Protein AF-A0AA41Q5E5-F1 (afdb_monomer)

Foldseek 3Di:
DDFDQLVLQLCLLVCPLPVLSVVLLVLVLVLVVVVCVVPVDDLNVLSVVCNVPSPDSVSSVVSRVVQVVVCVVDVVSVVSVVVSSVSSVVRNDPPPPPPPPDD

Organism: NCBI:txid2908204

pLDDT: mean 78.31, std 12.66, range [40.47, 89.62]

Sequence (103 aa):
MEPIPAAVLGAIAGGAGGDSGREAWAALSDLVRQLFRRSGTSGDAALSALEERPDDPKRAEVLSQVLAARAHMDPEFAAALDVWKAQADKVALPAPDVRDTVA

Secondary structure (DSSP, 8-state):
-PPPPHHHHHHHHTTTTTHHHHHHHHHHHHHHHHHHHHH--SHHHHHHHHHH-TT-HHHHHHHHHHHHHHHHH-HHHHHHHHHHHHHHHHHHS----------

Solvent-accessible surface area (backbone atoms only — not comparable to full-atom values): 5635 Å² total; per-residue (Å²): 121,79,63,58,58,28,67,58,50,22,37,23,58,60,31,41,57,49,70,59,9,45,50,47,36,52,54,50,53,49,54,53,51,53,49,35,77,74,61,76,68,66,64,65,60,35,47,52,51,21,69,78,38,23,84,38,60,68,40,21,40,52,33,21,51,51,52,30,59,44,29,71,77,32,67,70,56,31,54,54,50,52,57,46,47,68,51,42,53,65,38,67,43,71,71,79,80,79,73,81,81,73,134

Radius of gyration: 14.65 Å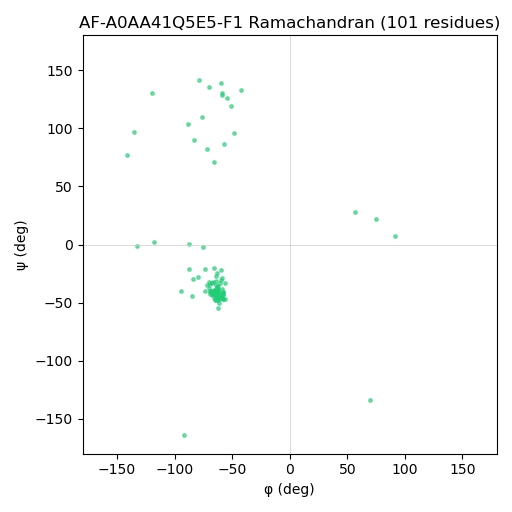; Cα contacts (8 Å, |Δi|>4): 111; chains: 1; bounding box: 27×27×56 Å

Structure (mmCIF, N/CA/C/O backbone):
data_AF-A0AA41Q5E5-F1
#
_entry.id   AF-A0AA41Q5E5-F1
#
loop_
_atom_site.group_PDB
_atom_site.id
_atom_site.type_symbol
_atom_site.label_atom_id
_atom_site.label_alt_id
_atom_site.label_comp_id
_atom_site.label_asym_id
_atom_site.label_entity_id
_atom_site.label_seq_id
_atom_site.pdbx_PDB_ins_code
_atom_site.Cartn_x
_atom_site.Cartn_y
_atom_site.Cartn_z
_atom_site.occupancy
_atom_site.B_iso_or_equiv
_atom_site.auth_seq_id
_atom_site.auth_comp_id
_atom_site.auth_asym_id
_atom_site.auth_atom_id
_atom_site.pdbx_PDB_model_num
ATOM 1 N N . MET A 1 1 ? -14.522 0.700 -1.201 1.00 72.00 1 MET A N 1
ATOM 2 C CA . MET A 1 1 ? -13.277 1.089 -1.881 1.00 72.00 1 MET A CA 1
ATOM 3 C C . MET A 1 1 ? -12.746 -0.147 -2.595 1.00 72.00 1 MET A C 1
ATOM 5 O O . MET A 1 1 ? -12.874 -1.234 -2.037 1.00 72.00 1 MET A O 1
ATOM 9 N N . GLU A 1 2 ? -12.312 -0.014 -3.848 1.00 78.06 2 GLU A N 1
ATOM 10 C CA . GLU A 1 2 ? -11.872 -1.156 -4.663 1.00 78.06 2 GLU A CA 1
ATOM 11 C C . GLU A 1 2 ? -10.448 -1.592 -4.287 1.00 78.06 2 GLU A C 1
ATOM 13 O O . GLU A 1 2 ? -9.605 -0.728 -4.042 1.00 78.06 2 GLU A O 1
ATOM 18 N N . PRO A 1 3 ? -10.150 -2.904 -4.259 1.00 80.25 3 PRO A N 1
ATOM 19 C CA . PRO A 1 3 ? -8.808 -3.385 -3.953 1.00 80.25 3 PRO A CA 1
ATOM 20 C C . PRO A 1 3 ? -7.783 -2.843 -4.956 1.00 80.25 3 PRO A C 1
ATOM 22 O O . PRO A 1 3 ? -8.033 -2.770 -6.161 1.00 80.25 3 PRO A O 1
ATOM 25 N N . ILE A 1 4 ? -6.609 -2.459 -4.454 1.00 83.56 4 ILE A N 1
ATOM 26 C CA . ILE A 1 4 ? -5.505 -1.981 -5.292 1.00 83.56 4 ILE A CA 1
ATOM 27 C C . ILE A 1 4 ? -4.942 -3.174 -6.082 1.00 83.56 4 ILE A C 1
ATOM 29 O O . ILE A 1 4 ? -4.735 -4.239 -5.493 1.00 83.56 4 ILE A O 1
ATOM 33 N N . PRO A 1 5 ? -4.660 -3.049 -7.388 1.00 85.00 5 PRO A N 1
ATOM 34 C CA . PRO A 1 5 ? -4.085 -4.151 -8.150 1.00 85.00 5 PRO A CA 1
ATOM 35 C C . PRO A 1 5 ? -2.747 -4.612 -7.555 1.00 85.00 5 PRO A C 1
ATOM 37 O O . PRO A 1 5 ? -1.840 -3.805 -7.348 1.00 85.00 5 PRO A O 1
ATOM 40 N N . ALA A 1 6 ? -2.592 -5.922 -7.337 1.00 84.06 6 ALA A N 1
ATOM 41 C CA . ALA A 1 6 ? -1.361 -6.509 -6.797 1.00 84.06 6 ALA A CA 1
ATOM 42 C C . ALA A 1 6 ? -0.122 -6.161 -7.646 1.00 84.06 6 ALA A C 1
ATOM 44 O O . ALA A 1 6 ? 0.957 -5.939 -7.109 1.00 84.06 6 ALA A O 1
ATOM 45 N N . ALA A 1 7 ? -0.292 -6.034 -8.966 1.00 81.06 7 ALA A N 1
ATOM 46 C CA . ALA A 1 7 ? 0.772 -5.619 -9.876 1.00 81.06 7 ALA A CA 1
ATOM 47 C C . ALA A 1 7 ? 1.283 -4.193 -9.597 1.00 81.06 7 ALA A C 1
ATOM 49 O O . ALA A 1 7 ? 2.483 -3.961 -9.679 1.00 81.06 7 ALA A O 1
ATOM 50 N N . VAL A 1 8 ? 0.401 -3.255 -9.227 1.00 82.06 8 VAL A N 1
ATOM 51 C CA . VAL A 1 8 ? 0.787 -1.876 -8.875 1.00 82.06 8 VAL A CA 1
ATOM 52 C C . VAL A 1 8 ? 1.555 -1.866 -7.554 1.00 82.06 8 VAL A C 1
ATOM 54 O O . VAL A 1 8 ? 2.598 -1.226 -7.456 1.00 82.06 8 VAL A O 1
ATOM 57 N N . LEU A 1 9 ? 1.089 -2.634 -6.562 1.00 82.44 9 LEU A N 1
ATOM 58 C CA . LEU A 1 9 ? 1.785 -2.781 -5.280 1.00 82.44 9 LEU A CA 1
ATOM 59 C C . LEU A 1 9 ? 3.171 -3.412 -5.448 1.00 82.44 9 LEU A C 1
ATOM 61 O O . LEU A 1 9 ? 4.137 -2.875 -4.918 1.00 82.44 9 LEU A O 1
ATOM 65 N N . 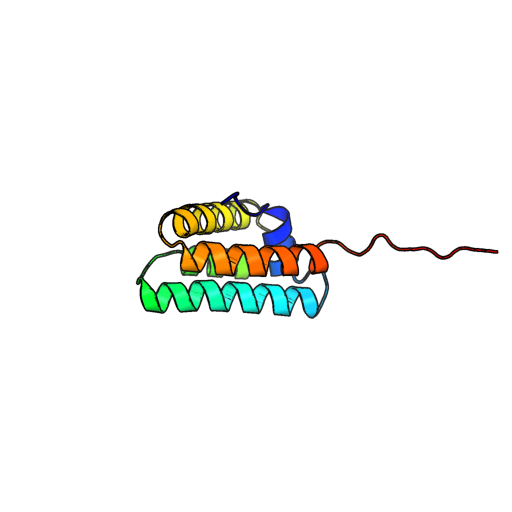GLY A 1 10 ? 3.283 -4.503 -6.210 1.00 82.00 10 GLY A N 1
ATOM 66 C CA . GLY A 1 10 ? 4.567 -5.158 -6.479 1.00 82.00 10 GLY A CA 1
ATOM 67 C C . GLY A 1 10 ? 5.520 -4.283 -7.295 1.00 82.00 10 GLY A C 1
ATOM 68 O O . GLY A 1 10 ? 6.707 -4.215 -6.992 1.00 82.00 10 GLY A O 1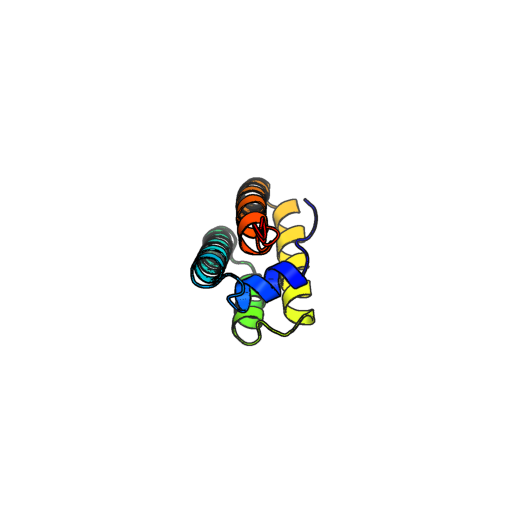
ATOM 69 N N . ALA A 1 11 ? 5.006 -3.542 -8.282 1.00 82.44 11 ALA A N 1
ATOM 70 C CA . ALA A 1 11 ? 5.804 -2.597 -9.058 1.00 82.44 11 ALA A CA 1
ATOM 71 C C . ALA A 1 11 ? 6.396 -1.498 -8.159 1.00 82.44 11 ALA A C 1
ATOM 73 O O . ALA A 1 11 ? 7.603 -1.275 -8.178 1.00 82.44 11 ALA A O 1
ATOM 74 N N . ILE A 1 12 ? 5.574 -0.857 -7.328 1.00 82.62 12 ILE A N 1
ATOM 75 C CA . ILE A 1 12 ? 6.004 0.224 -6.430 1.00 82.62 12 ILE A CA 1
ATOM 76 C C . ILE A 1 12 ? 6.942 -0.302 -5.330 1.00 82.62 12 ILE A C 1
ATOM 78 O O . ILE A 1 12 ? 7.991 0.298 -5.097 1.00 82.62 12 ILE A O 1
ATOM 82 N N . ALA A 1 13 ? 6.630 -1.451 -4.717 1.00 82.06 13 ALA A N 1
ATOM 83 C CA . ALA A 1 13 ? 7.493 -2.106 -3.727 1.00 82.06 13 ALA A CA 1
ATOM 84 C C . ALA A 1 13 ? 8.848 -2.524 -4.323 1.00 82.06 13 ALA A C 1
ATOM 86 O O . ALA A 1 13 ? 9.884 -2.421 -3.671 1.00 82.06 13 ALA A O 1
ATOM 87 N N . GLY A 1 14 ? 8.853 -2.948 -5.589 1.00 79.56 14 GLY A N 1
ATOM 88 C CA . GLY A 1 14 ? 10.062 -3.253 -6.354 1.00 79.56 14 GLY A CA 1
ATOM 89 C C . GLY A 1 14 ? 10.826 -2.018 -6.841 1.00 79.56 14 GLY A C 1
ATOM 90 O O . GLY A 1 14 ? 11.877 -2.162 -7.463 1.00 79.56 14 GLY A O 1
ATOM 91 N N . GLY A 1 15 ? 10.326 -0.804 -6.582 1.00 75.94 15 GLY A N 1
ATOM 92 C CA . GLY A 1 15 ? 10.947 0.446 -7.019 1.00 75.94 15 GLY A CA 1
ATOM 93 C C . GLY A 1 15 ? 10.783 0.746 -8.513 1.00 75.94 15 GLY A C 1
ATOM 94 O O . GLY A 1 15 ? 11.570 1.514 -9.074 1.00 75.94 15 GLY A O 1
ATOM 95 N N . ALA A 1 16 ? 9.784 0.160 -9.179 1.00 69.19 16 ALA A N 1
ATOM 96 C CA . ALA A 1 16 ? 9.394 0.568 -10.524 1.00 69.19 16 ALA A CA 1
ATOM 97 C C . ALA A 1 16 ? 9.002 2.056 -10.501 1.00 69.19 16 ALA A C 1
ATOM 99 O O . ALA A 1 16 ? 8.234 2.494 -9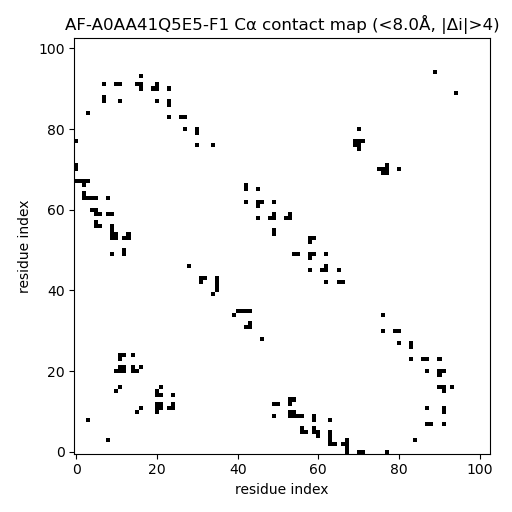.647 1.00 69.19 16 ALA A O 1
ATOM 100 N N . GLY A 1 17 ? 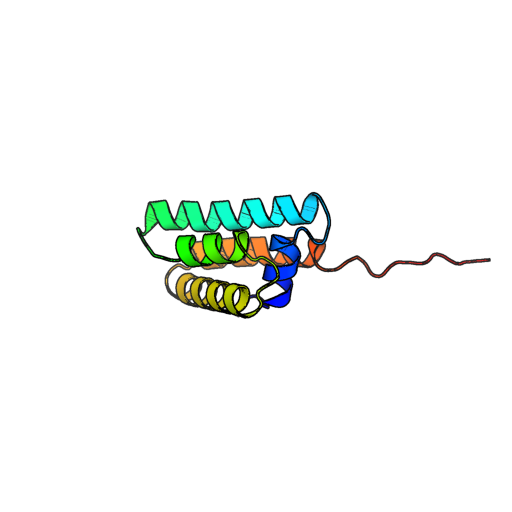9.581 2.846 -11.406 1.00 66.25 17 GLY A N 1
ATOM 101 C CA . GLY A 1 17 ? 9.482 4.311 -11.367 1.00 66.25 17 GLY A CA 1
ATOM 102 C C . GLY A 1 17 ? 10.612 5.010 -10.594 1.00 66.25 17 GLY A C 1
ATOM 103 O O . GLY A 1 17 ? 10.562 6.222 -10.412 1.00 66.25 17 GLY A O 1
ATOM 104 N N . GLY A 1 18 ? 11.650 4.285 -10.155 1.00 77.50 18 GLY A N 1
ATOM 105 C CA . GLY A 1 18 ? 12.847 4.882 -9.555 1.00 77.50 18 GLY A CA 1
ATOM 106 C C . GLY A 1 18 ? 12.579 5.490 -8.177 1.00 77.50 18 GLY A C 1
ATOM 107 O O . GLY A 1 18 ? 11.960 4.853 -7.325 1.00 77.50 18 GLY A O 1
ATOM 108 N N . ASP A 1 19 ? 13.065 6.711 -7.936 1.00 78.69 19 ASP A N 1
ATOM 109 C CA . ASP A 1 19 ? 12.860 7.411 -6.659 1.00 78.69 19 ASP A CA 1
ATOM 110 C C . ASP A 1 19 ? 11.386 7.705 -6.382 1.00 78.69 19 ASP A C 1
ATOM 112 O O . ASP A 1 19 ? 10.937 7.502 -5.260 1.00 78.69 19 ASP A O 1
ATOM 116 N N . SER A 1 20 ? 10.599 8.037 -7.408 1.00 78.44 20 SER A N 1
ATOM 117 C CA . SER A 1 20 ? 9.160 8.271 -7.247 1.00 78.44 20 SER A CA 1
ATOM 118 C C . SER A 1 20 ? 8.409 7.012 -6.800 1.00 78.44 20 SER A C 1
ATOM 120 O O . SER A 1 20 ? 7.475 7.100 -6.006 1.00 78.44 20 SER A O 1
ATOM 122 N N . GLY A 1 21 ? 8.835 5.828 -7.260 1.00 80.62 21 GLY A N 1
ATOM 123 C CA . GLY A 1 21 ? 8.293 4.545 -6.796 1.00 80.62 21 GLY A CA 1
ATOM 124 C C . GLY A 1 21 ? 8.624 4.286 -5.325 1.00 80.62 21 GLY A C 1
ATOM 125 O O . GLY A 1 21 ? 7.752 3.913 -4.544 1.00 80.62 21 GLY A O 1
ATOM 126 N N . ARG A 1 22 ? 9.864 4.572 -4.912 1.00 81.81 22 ARG A N 1
ATOM 127 C CA . ARG A 1 22 ? 10.283 4.462 -3.505 1.00 81.81 22 ARG A CA 1
ATOM 128 C C . ARG A 1 22 ? 9.556 5.454 -2.598 1.00 81.81 22 ARG A C 1
ATOM 130 O O . ARG A 1 22 ? 9.166 5.078 -1.497 1.00 81.81 22 ARG A O 1
ATOM 137 N N . GLU A 1 23 ? 9.338 6.685 -3.050 1.00 85.19 23 GLU A N 1
ATOM 138 C CA . GLU A 1 23 ? 8.562 7.691 -2.316 1.00 85.19 23 GLU A CA 1
ATOM 139 C C . GLU A 1 23 ? 7.093 7.278 -2.176 1.00 85.19 23 GLU A C 1
ATOM 141 O O . GLU A 1 23 ? 6.526 7.365 -1.085 1.00 85.19 23 GLU A O 1
ATOM 146 N N . ALA A 1 24 ? 6.486 6.753 -3.246 1.00 86.62 24 ALA A N 1
ATOM 147 C CA . ALA A 1 24 ? 5.131 6.216 -3.195 1.00 86.62 24 ALA A CA 1
ATOM 148 C C . ALA A 1 24 ? 5.032 5.021 -2.231 1.00 86.62 24 ALA A C 1
ATOM 150 O O . ALA A 1 24 ? 4.070 4.935 -1.463 1.00 86.62 24 ALA A O 1
ATOM 151 N N . TRP A 1 25 ? 6.031 4.131 -2.219 1.00 87.75 25 TRP A N 1
ATOM 152 C CA . TRP A 1 25 ? 6.106 3.031 -1.256 1.00 87.75 25 TRP A CA 1
ATOM 153 C C . TRP A 1 25 ? 6.223 3.540 0.186 1.00 87.75 25 TRP A C 1
ATOM 155 O O . TRP A 1 25 ? 5.449 3.127 1.046 1.00 87.75 25 TRP A O 1
ATOM 165 N N . ALA A 1 26 ? 7.126 4.490 0.446 1.00 88.00 26 ALA A N 1
ATOM 166 C CA . ALA A 1 26 ? 7.315 5.079 1.770 1.00 88.00 26 ALA A CA 1
ATOM 167 C C . ALA A 1 26 ? 6.029 5.740 2.296 1.00 88.00 26 ALA A C 1
ATOM 169 O O . ALA A 1 26 ? 5.650 5.521 3.446 1.00 88.00 26 ALA A O 1
ATOM 170 N N . ALA A 1 27 ? 5.308 6.467 1.437 1.00 89.06 27 ALA A N 1
ATOM 171 C CA . ALA A 1 27 ? 4.025 7.069 1.787 1.00 89.06 27 ALA A CA 1
ATOM 172 C C . ALA A 1 27 ? 2.962 6.016 2.158 1.00 89.06 27 ALA A C 1
ATOM 174 O O . ALA A 1 27 ? 2.213 6.214 3.116 1.00 89.06 27 ALA A O 1
ATOM 175 N N . LEU A 1 28 ? 2.907 4.879 1.449 1.00 88.12 28 LEU A N 1
ATOM 176 C CA . LEU A 1 28 ? 2.009 3.773 1.806 1.00 88.12 28 LEU A CA 1
ATOM 177 C C . LEU A 1 28 ? 2.391 3.169 3.160 1.00 88.12 28 LEU A C 1
ATOM 179 O O . LEU A 1 28 ? 1.527 2.982 4.020 1.00 88.12 28 LEU A O 1
ATOM 183 N N . SER A 1 29 ? 3.680 2.887 3.357 1.00 87.25 29 SER A N 1
ATOM 184 C CA . SER A 1 29 ? 4.202 2.327 4.602 1.00 87.25 29 SER A CA 1
ATOM 185 C C . SER A 1 29 ? 3.895 3.230 5.796 1.00 87.25 29 SER A C 1
ATOM 187 O O . SER A 1 29 ? 3.466 2.737 6.841 1.00 87.25 29 SER A O 1
ATOM 189 N N . ASP A 1 30 ? 4.012 4.550 5.644 1.00 89.31 30 ASP A N 1
ATOM 190 C CA . ASP A 1 30 ? 3.658 5.511 6.689 1.00 89.31 30 ASP A CA 1
ATOM 191 C C . ASP A 1 30 ? 2.154 5.542 6.990 1.00 89.31 30 ASP A C 1
ATOM 193 O O . ASP A 1 30 ? 1.776 5.554 8.167 1.00 89.31 30 ASP A O 1
ATOM 197 N N . LEU A 1 31 ? 1.289 5.471 5.971 1.00 87.56 31 LEU A N 1
ATOM 198 C CA . LEU A 1 31 ? -0.165 5.375 6.161 1.00 87.56 31 LEU A CA 1
ATOM 199 C C . LEU A 1 31 ? -0.550 4.113 6.943 1.00 87.56 31 LEU A C 1
ATOM 201 O O . LEU A 1 31 ? -1.330 4.184 7.900 1.00 87.56 31 LEU A O 1
ATOM 205 N N . VAL A 1 32 ? 0.022 2.960 6.579 1.00 84.50 32 VAL A N 1
ATOM 206 C CA . VAL A 1 32 ? -0.213 1.698 7.294 1.00 84.50 32 VAL A CA 1
ATOM 207 C C . VAL A 1 32 ? 0.319 1.800 8.725 1.00 84.50 32 VAL A C 1
ATOM 209 O O . VAL A 1 32 ? -0.411 1.499 9.667 1.00 84.50 32 VAL A O 1
ATOM 212 N N . ARG A 1 33 ? 1.534 2.314 8.941 1.00 84.19 33 ARG A N 1
ATOM 213 C CA . ARG A 1 33 ? 2.118 2.483 10.286 1.00 84.19 33 ARG A CA 1
ATOM 214 C C . ARG A 1 33 ? 1.329 3.457 11.165 1.00 84.19 33 ARG A C 1
ATOM 216 O O . ARG A 1 33 ? 1.187 3.233 12.369 1.00 84.19 33 ARG A O 1
ATOM 223 N N . GLN A 1 34 ? 0.792 4.538 10.604 1.00 83.62 34 GLN A N 1
ATOM 224 C CA . GLN A 1 34 ? -0.072 5.476 11.327 1.00 83.62 34 GLN A CA 1
ATOM 225 C C . GLN A 1 34 ? -1.370 4.804 11.776 1.00 83.62 34 GLN A C 1
ATOM 227 O O . GLN A 1 34 ? -1.775 4.937 12.933 1.00 83.62 34 GLN A O 1
ATOM 232 N N . LEU A 1 35 ? -1.988 4.028 10.891 1.00 78.12 35 LEU A N 1
ATOM 233 C CA . LEU A 1 35 ? -3.184 3.263 11.209 1.00 78.12 35 LEU A CA 1
ATOM 234 C C . LEU A 1 35 ? -2.928 2.223 12.305 1.00 78.12 35 LEU A C 1
ATOM 236 O O . LEU A 1 35 ? -3.742 2.032 13.205 1.00 78.12 35 LEU A O 1
ATOM 240 N N . PHE A 1 36 ? -1.770 1.579 12.254 1.00 74.06 36 PHE A N 1
ATOM 241 C CA . PHE A 1 36 ? -1.297 0.650 13.270 1.00 74.06 36 PHE A CA 1
ATOM 242 C C . PHE A 1 36 ? -1.200 1.267 14.649 1.00 74.06 36 PHE A C 1
ATOM 244 O O . PHE A 1 36 ? -1.708 0.706 15.617 1.00 74.06 36 PHE A O 1
ATOM 251 N N . ARG A 1 37 ? -0.602 2.457 14.726 1.00 76.12 37 ARG A N 1
ATOM 252 C CA . ARG A 1 37 ? -0.547 3.225 15.970 1.00 76.12 37 ARG A CA 1
ATOM 253 C C . ARG A 1 37 ? -1.944 3.549 16.503 1.00 76.12 37 ARG A C 1
ATOM 255 O O . ARG A 1 37 ? -2.120 3.615 17.713 1.00 76.12 37 ARG A O 1
ATOM 262 N N . ARG A 1 38 ? -2.938 3.700 15.621 1.00 73.06 38 ARG A N 1
ATOM 263 C CA . ARG A 1 38 ? -4.335 3.978 15.984 1.00 73.06 38 ARG A CA 1
ATOM 264 C C . ARG A 1 38 ? -5.155 2.733 16.340 1.00 73.06 38 ARG A C 1
ATOM 266 O O . ARG A 1 38 ? -6.114 2.847 17.096 1.00 73.06 38 ARG A O 1
ATOM 273 N N . SER A 1 39 ? -4.849 1.563 15.779 1.00 68.81 39 SER A N 1
ATOM 274 C CA . SER A 1 39 ? -5.747 0.393 15.831 1.00 68.81 39 SER A CA 1
ATOM 275 C C . SER A 1 39 ? -5.091 -0.937 16.219 1.00 68.81 39 SER A C 1
ATOM 277 O O . SER A 1 39 ? -5.793 -1.942 16.286 1.00 68.81 39 SER A O 1
ATOM 279 N N . GLY A 1 40 ? -3.776 -0.984 16.464 1.00 65.75 40 GLY A N 1
ATOM 280 C CA . GLY A 1 40 ? -3.063 -2.173 16.966 1.00 65.75 40 GLY A CA 1
ATOM 281 C C . GLY A 1 40 ? -3.213 -3.444 16.112 1.00 65.75 40 GLY A C 1
ATOM 282 O O . GLY A 1 40 ? -3.219 -4.542 16.655 1.00 65.75 40 GLY A O 1
ATOM 283 N N . THR A 1 41 ? -3.433 -3.301 14.800 1.00 63.12 41 THR A N 1
ATOM 284 C CA . THR A 1 41 ? -3.880 -4.380 13.884 1.00 63.12 41 THR A CA 1
ATOM 285 C C . THR A 1 41 ? -2.696 -5.117 13.216 1.00 63.12 41 THR A C 1
ATOM 287 O O . THR A 1 41 ? -1.602 -5.049 13.740 1.00 63.12 41 THR A O 1
ATOM 290 N N . SER A 1 42 ? -2.885 -5.896 12.137 1.00 64.81 42 SER A N 1
ATOM 291 C CA . SER A 1 42 ? -1.940 -6.869 11.534 1.00 64.81 42 SER A CA 1
ATOM 292 C C . SER A 1 42 ? -1.487 -6.595 10.074 1.00 64.81 42 SER A C 1
ATOM 294 O O . SER A 1 42 ? -0.663 -7.332 9.544 1.00 64.81 42 SER A O 1
ATOM 296 N N . GLY A 1 43 ? -1.914 -5.494 9.436 1.00 68.00 43 GLY A N 1
ATOM 297 C CA . GLY A 1 43 ? -1.424 -5.063 8.105 1.00 68.00 43 GLY A CA 1
ATOM 298 C C . GLY A 1 43 ? 0.085 -4.762 7.918 1.00 68.00 43 GLY A C 1
ATOM 299 O O . GLY A 1 43 ? 0.567 -4.870 6.801 1.00 68.00 43 GLY A O 1
ATOM 300 N N . ASP A 1 44 ? 0.851 -4.468 8.964 1.00 76.69 44 ASP A N 1
ATOM 301 C CA . ASP A 1 44 ? 2.309 -4.285 9.003 1.00 76.69 44 ASP A CA 1
ATOM 302 C C . ASP A 1 44 ? 3.043 -5.593 8.704 1.00 76.69 44 ASP A C 1
ATOM 304 O O . ASP A 1 44 ? 4.066 -5.580 8.031 1.00 76.69 44 ASP A O 1
ATOM 308 N N . ALA A 1 45 ? 2.471 -6.738 9.094 1.00 81.75 45 ALA A N 1
ATOM 309 C CA . ALA A 1 45 ? 3.017 -8.040 8.729 1.00 81.75 45 ALA A CA 1
ATOM 310 C C . ALA A 1 45 ? 2.876 -8.305 7.221 1.00 81.75 45 ALA A C 1
ATOM 312 O O . ALA A 1 45 ? 3.799 -8.821 6.598 1.00 81.75 45 ALA A O 1
ATOM 313 N N . ALA A 1 46 ? 1.741 -7.925 6.620 1.00 82.94 46 ALA A N 1
ATOM 314 C CA . ALA A 1 46 ? 1.537 -8.044 5.176 1.00 82.94 46 ALA A CA 1
ATOM 315 C C . ALA A 1 46 ? 2.414 -7.053 4.391 1.00 82.94 46 ALA A C 1
ATOM 317 O O . ALA A 1 46 ? 2.953 -7.414 3.347 1.00 82.94 46 ALA A O 1
ATOM 318 N N . LEU A 1 47 ? 2.589 -5.836 4.919 1.00 82.81 47 LEU A N 1
ATOM 319 C CA . LEU A 1 47 ? 3.496 -4.829 4.371 1.00 82.81 47 LEU A CA 1
ATOM 320 C C . LEU A 1 47 ? 4.944 -5.334 4.404 1.00 82.81 47 LEU A C 1
ATOM 322 O O . LEU A 1 47 ? 5.568 -5.436 3.355 1.00 82.81 47 LEU A O 1
ATOM 326 N N . SER A 1 48 ? 5.433 -5.743 5.579 1.00 84.94 48 SER A N 1
ATOM 327 C CA . SER A 1 48 ? 6.791 -6.267 5.772 1.00 84.94 48 SER A CA 1
ATOM 328 C C . SER A 1 48 ? 7.054 -7.490 4.896 1.00 84.94 48 SER A C 1
ATOM 330 O O . SER A 1 48 ? 8.112 -7.603 4.286 1.00 84.94 48 SER A O 1
ATOM 332 N N . ALA A 1 49 ? 6.074 -8.390 4.766 1.00 85.19 49 ALA A N 1
ATOM 333 C CA . ALA A 1 49 ? 6.200 -9.531 3.871 1.00 85.19 49 ALA A CA 1
ATOM 334 C C . ALA A 1 49 ? 6.399 -9.080 2.412 1.00 85.19 49 ALA A C 1
ATOM 336 O O . ALA A 1 49 ? 7.229 -9.653 1.705 1.00 85.19 49 ALA A O 1
ATOM 337 N N . LEU A 1 50 ? 5.667 -8.070 1.937 1.00 83.62 50 LEU A N 1
ATOM 338 C CA . LEU A 1 50 ? 5.877 -7.565 0.581 1.00 83.62 50 LEU A CA 1
ATOM 339 C C . LEU A 1 50 ? 7.227 -6.841 0.436 1.00 83.62 50 LEU A C 1
ATOM 341 O O . LEU A 1 50 ? 7.861 -6.992 -0.599 1.00 83.62 50 LEU A O 1
ATOM 345 N N . GLU A 1 51 ? 7.715 -6.141 1.465 1.00 84.00 51 GLU A N 1
ATOM 346 C CA . GLU A 1 51 ? 9.058 -5.529 1.448 1.00 84.00 51 GLU A CA 1
ATOM 347 C C . GLU A 1 51 ? 10.177 -6.570 1.314 1.00 84.00 51 GLU A C 1
ATOM 349 O O . GLU A 1 51 ? 11.152 -6.346 0.600 1.00 84.00 51 GLU A O 1
ATOM 354 N N . GLU A 1 52 ? 10.038 -7.729 1.963 1.00 85.19 52 GLU A N 1
ATOM 355 C CA . GLU A 1 52 ? 11.010 -8.823 1.843 1.00 85.19 52 GLU A CA 1
ATOM 356 C C . GLU A 1 52 ? 11.030 -9.462 0.448 1.00 85.19 52 GLU A C 1
ATOM 358 O O . GLU A 1 52 ? 12.065 -9.974 0.017 1.00 85.19 52 GLU A O 1
ATOM 363 N N . ARG A 1 53 ? 9.872 -9.510 -0.223 1.00 84.88 53 ARG A N 1
ATOM 364 C CA . ARG A 1 53 ? 9.701 -10.114 -1.553 1.00 84.88 53 ARG A CA 1
ATOM 365 C C . ARG A 1 53 ? 8.744 -9.284 -2.406 1.00 84.88 53 ARG A C 1
ATOM 367 O O . ARG A 1 53 ? 7.584 -9.678 -2.565 1.00 84.88 53 ARG A O 1
ATOM 374 N N . PRO A 1 54 ? 9.219 -8.154 -2.955 1.00 78.44 54 PRO A N 1
ATOM 375 C CA . PRO A 1 54 ? 8.389 -7.241 -3.740 1.00 78.44 54 PRO A CA 1
ATOM 376 C C . PRO A 1 54 ? 7.893 -7.862 -5.055 1.00 78.44 54 PRO A C 1
ATOM 378 O O . PRO A 1 54 ? 6.891 -7.427 -5.616 1.00 78.44 54 PRO A O 1
ATOM 381 N N . ASP A 1 55 ? 8.568 -8.908 -5.526 1.00 78.56 55 ASP A N 1
ATOM 382 C CA . ASP A 1 55 ? 8.257 -9.700 -6.712 1.00 78.56 55 ASP A CA 1
ATOM 383 C C . ASP A 1 55 ? 7.279 -10.863 -6.451 1.00 78.56 55 ASP A C 1
ATOM 385 O O . ASP A 1 55 ? 6.931 -11.584 -7.386 1.00 78.56 55 ASP A O 1
ATOM 389 N N . ASP A 1 56 ? 6.799 -11.055 -5.213 1.00 85.88 56 ASP A N 1
ATOM 390 C CA . ASP A 1 56 ? 5.823 -12.098 -4.877 1.00 85.88 56 ASP A CA 1
ATOM 391 C C . ASP A 1 56 ? 4.372 -11.592 -5.054 1.00 85.88 56 ASP A C 1
ATOM 393 O O . ASP A 1 56 ? 3.838 -10.883 -4.187 1.00 85.88 56 ASP A O 1
ATOM 397 N N . PRO A 1 57 ? 3.669 -11.992 -6.135 1.00 80.00 57 PRO A N 1
ATOM 398 C CA . PRO A 1 57 ? 2.318 -11.512 -6.410 1.00 80.00 57 PRO A CA 1
ATOM 399 C C . PRO A 1 57 ? 1.306 -11.947 -5.345 1.00 80.00 57 PRO A C 1
ATOM 401 O O . PRO A 1 57 ? 0.330 -11.234 -5.114 1.00 80.00 57 PRO A O 1
ATOM 404 N N . LYS A 1 58 ? 1.535 -13.074 -4.650 1.00 87.00 58 LYS A N 1
ATOM 405 C CA . LYS A 1 58 ? 0.637 -13.521 -3.574 1.00 87.00 58 LYS A CA 1
ATOM 406 C C . LYS A 1 58 ? 0.723 -12.593 -2.371 1.00 87.00 58 LYS A C 1
ATOM 408 O O . LYS A 1 58 ? -0.299 -12.289 -1.764 1.00 87.00 58 LYS A O 1
ATOM 413 N N . ARG A 1 59 ? 1.926 -12.124 -2.026 1.00 86.88 59 ARG A N 1
ATOM 414 C CA . ARG A 1 59 ? 2.116 -11.168 -0.923 1.00 86.88 59 ARG A CA 1
ATOM 415 C C . ARG A 1 59 ? 1.474 -9.819 -1.248 1.00 86.88 59 ARG A C 1
ATOM 417 O O . ARG A 1 59 ? 0.806 -9.245 -0.390 1.00 86.88 59 ARG A O 1
ATOM 424 N N . ALA A 1 60 ? 1.587 -9.367 -2.497 1.00 87.38 60 ALA A N 1
ATOM 425 C CA . ALA A 1 60 ? 0.941 -8.141 -2.960 1.00 87.38 60 ALA A CA 1
ATOM 426 C C . ALA A 1 60 ? -0.595 -8.237 -2.936 1.00 87.38 60 ALA A C 1
ATOM 428 O O . ALA A 1 60 ? -1.274 -7.292 -2.532 1.00 87.38 60 ALA A O 1
ATOM 429 N N . GLU A 1 61 ? -1.152 -9.390 -3.307 1.00 87.12 61 GLU A N 1
ATOM 430 C CA . GLU A 1 61 ? -2.592 -9.636 -3.235 1.00 87.12 61 GLU A CA 1
ATOM 431 C C . GLU A 1 61 ? -3.106 -9.675 -1.788 1.00 87.12 61 GLU A C 1
ATOM 433 O O . GLU A 1 61 ? -4.118 -9.044 -1.479 1.00 87.12 61 GLU A O 1
ATOM 438 N N . VAL A 1 62 ? -2.382 -10.335 -0.877 1.00 88.81 62 VAL A N 1
ATOM 439 C CA . VAL A 1 62 ? -2.716 -10.336 0.557 1.00 88.81 62 VAL A CA 1
ATOM 440 C C . VAL A 1 62 ? -2.722 -8.912 1.114 1.00 88.81 62 VAL A C 1
ATOM 442 O O . VAL A 1 62 ? -3.676 -8.528 1.792 1.00 88.81 62 VAL A O 1
ATOM 445 N N . LEU A 1 63 ? -1.702 -8.106 0.798 1.00 86.88 63 LEU A N 1
ATOM 446 C CA . LEU A 1 63 ? -1.653 -6.709 1.223 1.00 86.88 63 LEU A CA 1
ATOM 447 C C . LEU A 1 63 ? -2.852 -5.919 0.677 1.00 86.88 63 LEU A C 1
ATOM 449 O O . LEU A 1 63 ? -3.519 -5.222 1.439 1.00 86.88 63 LEU A O 1
ATOM 453 N N . SER A 1 64 ? -3.181 -6.079 -0.607 1.00 87.94 64 SER A N 1
ATOM 454 C CA . SER A 1 64 ? -4.342 -5.428 -1.226 1.00 87.94 64 SER A CA 1
ATOM 455 C C . SER A 1 64 ? -5.657 -5.748 -0.508 1.00 87.94 64 SER A C 1
ATOM 457 O O . SER A 1 64 ? -6.428 -4.841 -0.178 1.00 87.94 64 SER A O 1
ATOM 459 N N . GLN A 1 65 ? -5.899 -7.023 -0.195 1.00 88.06 65 GLN A N 1
ATOM 460 C CA . GLN A 1 65 ? -7.113 -7.445 0.504 1.00 88.06 65 GLN A CA 1
ATOM 461 C C . GLN A 1 65 ? -7.185 -6.872 1.924 1.00 88.06 65 GLN A C 1
ATOM 463 O O . GLN A 1 65 ? -8.241 -6.389 2.340 1.00 88.06 65 GLN A O 1
ATOM 468 N N . VAL A 1 66 ? -6.066 -6.871 2.656 1.00 87.69 66 VAL A N 1
ATOM 469 C CA . VAL A 1 66 ? -5.992 -6.288 4.005 1.00 87.69 66 VAL A CA 1
ATOM 470 C C . VAL A 1 66 ? -6.292 -4.788 3.969 1.00 87.69 66 VAL A C 1
ATOM 472 O O . VAL A 1 66 ? -7.073 -4.298 4.789 1.00 87.69 66 VAL A O 1
ATOM 475 N N . LEU A 1 67 ? -5.731 -4.063 2.998 1.00 86.69 67 LEU A N 1
ATOM 476 C CA . LEU A 1 67 ? -5.975 -2.633 2.811 1.00 86.69 67 LEU A CA 1
ATOM 477 C C . LEU A 1 67 ? -7.448 -2.343 2.478 1.00 86.69 67 LEU A C 1
ATOM 479 O O . LEU A 1 67 ? -8.049 -1.457 3.087 1.00 86.69 67 LEU A O 1
ATOM 483 N N . ALA A 1 68 ? -8.059 -3.117 1.577 1.00 87.69 68 ALA A N 1
ATOM 484 C CA . ALA A 1 68 ? -9.461 -2.953 1.192 1.00 87.69 68 ALA A CA 1
ATOM 485 C C . ALA A 1 68 ? -10.427 -3.252 2.352 1.00 87.69 68 ALA A C 1
ATOM 487 O O . ALA A 1 68 ? -11.335 -2.462 2.630 1.00 87.69 68 ALA A O 1
ATOM 488 N N . ALA A 1 69 ? -10.205 -4.355 3.076 1.00 87.44 69 ALA A N 1
ATOM 489 C CA . ALA A 1 69 ? -10.988 -4.704 4.260 1.00 87.44 69 ALA A CA 1
ATOM 490 C C . ALA A 1 69 ? -10.897 -3.606 5.325 1.00 87.44 69 ALA A C 1
ATOM 492 O O . ALA A 1 69 ? -11.885 -3.262 5.978 1.00 87.44 69 ALA A O 1
ATOM 493 N N . ARG A 1 70 ? -9.714 -3.006 5.476 1.00 83.12 70 ARG A N 1
ATOM 494 C CA . ARG A 1 70 ? -9.500 -1.944 6.446 1.00 83.12 70 ARG A CA 1
ATOM 495 C C . ARG A 1 70 ? -10.128 -0.618 6.040 1.00 83.12 70 ARG A C 1
ATOM 497 O O . ARG A 1 70 ? -10.738 0.023 6.888 1.00 83.12 70 ARG A O 1
ATOM 504 N N . ALA A 1 71 ? -10.056 -0.248 4.767 1.00 87.38 71 ALA A N 1
ATOM 505 C CA . ALA A 1 71 ? -10.761 0.913 4.234 1.00 87.38 71 ALA A CA 1
ATOM 506 C C . ALA A 1 71 ? -12.284 0.813 4.417 1.00 87.38 71 ALA A C 1
ATOM 508 O O . ALA A 1 71 ? -12.960 1.823 4.573 1.00 87.38 71 ALA A O 1
ATOM 509 N N . HIS A 1 72 ? -12.840 -0.400 4.451 1.00 86.38 72 HIS A N 1
ATOM 510 C CA . HIS A 1 72 ? -14.255 -0.587 4.767 1.00 86.38 72 HIS A CA 1
ATOM 511 C C . HIS A 1 72 ? -14.588 -0.290 6.240 1.00 86.38 72 HIS A C 1
ATOM 513 O O . HIS A 1 72 ? -15.678 0.186 6.542 1.00 86.38 72 HIS A O 1
ATOM 519 N N . MET A 1 73 ? -13.655 -0.558 7.158 1.00 85.38 73 MET A N 1
ATOM 520 C CA . MET A 1 73 ? -13.826 -0.327 8.598 1.00 85.38 73 MET A CA 1
ATOM 521 C C . MET A 1 73 ? -13.426 1.087 9.045 1.00 85.38 73 MET A C 1
ATOM 523 O O . MET A 1 73 ? -13.830 1.521 10.121 1.00 85.38 73 MET A O 1
ATOM 527 N N . ASP A 1 74 ? -12.605 1.784 8.260 1.00 86.12 74 ASP A N 1
ATOM 528 C CA . ASP A 1 74 ? -12.014 3.075 8.607 1.00 86.12 74 ASP A CA 1
ATOM 529 C C . ASP A 1 74 ? -12.119 4.051 7.418 1.00 86.12 74 ASP A C 1
ATOM 531 O O . ASP A 1 74 ? -11.286 4.017 6.507 1.00 86.12 74 ASP A O 1
ATOM 535 N N . PRO A 1 75 ? -13.150 4.919 7.400 1.00 85.00 75 PRO A N 1
ATOM 536 C CA . PRO A 1 75 ? -13.396 5.843 6.292 1.00 85.00 75 PRO A CA 1
ATOM 537 C C . PRO A 1 75 ? -12.284 6.877 6.088 1.00 85.00 75 PRO A C 1
ATOM 539 O O . PRO A 1 75 ? -12.034 7.304 4.964 1.00 85.00 75 PRO A O 1
ATOM 542 N N . GLU A 1 76 ? -11.604 7.282 7.163 1.00 86.94 76 GLU A N 1
ATOM 543 C CA . GLU A 1 76 ? -10.482 8.221 7.088 1.00 86.94 76 GLU A CA 1
ATOM 544 C C . GLU A 1 76 ? -9.281 7.556 6.409 1.00 86.94 76 GLU A C 1
ATOM 546 O O . GLU A 1 76 ? -8.638 8.148 5.542 1.00 86.94 76 GLU A O 1
ATOM 551 N N . PHE A 1 77 ? -9.033 6.288 6.746 1.00 86.50 77 PHE A N 1
ATOM 552 C CA . PHE A 1 77 ? -8.037 5.479 6.057 1.00 86.50 77 PHE A CA 1
ATOM 553 C C . PHE A 1 77 ? -8.399 5.261 4.585 1.00 86.50 77 PHE A C 1
ATOM 555 O O . PHE A 1 77 ? -7.525 5.359 3.730 1.00 86.50 77 PHE A O 1
ATOM 562 N N . ALA A 1 78 ? -9.676 5.015 4.271 1.00 88.44 78 ALA A N 1
ATOM 563 C CA . ALA A 1 78 ? -10.133 4.884 2.889 1.00 88.44 78 ALA A CA 1
ATOM 564 C C . ALA A 1 78 ? -9.831 6.143 2.065 1.00 88.44 78 ALA A C 1
ATOM 566 O O . ALA A 1 78 ? -9.255 6.036 0.987 1.00 88.44 78 ALA A O 1
ATOM 567 N N . ALA A 1 79 ? -10.143 7.328 2.602 1.00 89.56 79 ALA A N 1
ATOM 568 C CA . ALA A 1 79 ? -9.870 8.596 1.933 1.00 89.56 79 ALA A CA 1
ATOM 569 C C . ALA A 1 79 ? -8.364 8.828 1.720 1.00 89.56 79 ALA A C 1
ATOM 571 O O . ALA A 1 79 ? -7.945 9.232 0.635 1.00 89.56 79 ALA A O 1
ATOM 572 N N . ALA A 1 80 ? -7.538 8.537 2.729 1.00 89.25 80 ALA A N 1
ATOM 573 C CA . ALA A 1 80 ? -6.087 8.656 2.608 1.00 89.25 80 ALA A CA 1
ATOM 574 C C . ALA A 1 80 ? -5.508 7.673 1.573 1.00 89.25 80 ALA A C 1
ATOM 576 O O . ALA A 1 80 ? -4.620 8.033 0.798 1.00 89.25 80 ALA A O 1
ATOM 577 N N . LEU A 1 81 ? -6.040 6.450 1.524 1.00 88.75 81 LEU A N 1
ATOM 578 C CA . LEU A 1 81 ? -5.601 5.413 0.599 1.00 88.75 81 LEU A CA 1
ATOM 579 C C . LEU A 1 81 ? -6.029 5.698 -0.850 1.00 88.75 81 LEU A C 1
ATOM 581 O O . LEU A 1 81 ? -5.249 5.445 -1.766 1.00 88.75 81 LEU A O 1
ATOM 585 N N . ASP A 1 82 ? -7.204 6.293 -1.070 1.00 89.12 82 ASP A N 1
ATOM 586 C CA . ASP A 1 82 ? -7.636 6.759 -2.397 1.00 89.12 82 ASP A CA 1
ATOM 587 C C .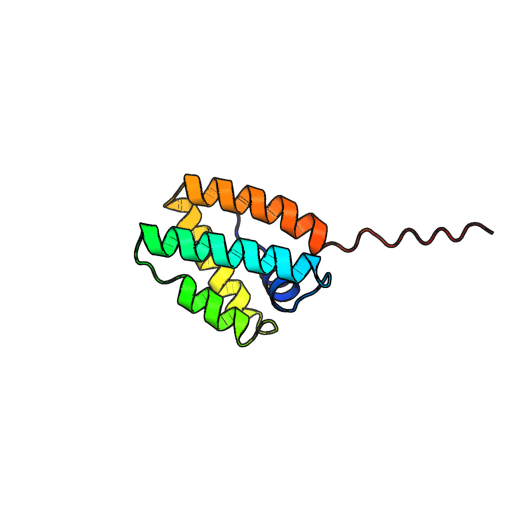 ASP A 1 82 ? -6.741 7.898 -2.917 1.00 89.12 82 ASP A C 1
ATOM 589 O O . ASP A 1 82 ? -6.329 7.893 -4.081 1.00 89.12 82 ASP A O 1
ATOM 593 N N . VAL A 1 83 ? -6.371 8.847 -2.047 1.00 89.31 83 VAL A N 1
ATOM 594 C CA . VAL A 1 83 ? -5.426 9.928 -2.384 1.00 89.31 83 VAL A CA 1
ATOM 595 C C . VAL A 1 83 ? -4.047 9.371 -2.728 1.00 89.31 83 VAL A C 1
ATOM 597 O O . VAL A 1 83 ? -3.407 9.843 -3.671 1.00 89.31 83 VAL A O 1
ATOM 600 N N . TRP A 1 84 ? -3.583 8.367 -1.984 1.00 89.62 84 TRP A N 1
ATOM 601 C CA . TRP A 1 84 ? -2.338 7.675 -2.295 1.00 89.62 84 TRP A CA 1
ATOM 602 C C . TRP A 1 84 ? -2.422 6.948 -3.642 1.00 89.62 84 TRP A C 1
ATOM 604 O O . TRP A 1 84 ? -1.546 7.137 -4.481 1.00 89.62 84 TRP A O 1
ATOM 614 N N . LYS A 1 85 ? -3.498 6.193 -3.901 1.00 86.12 85 LYS A N 1
ATOM 615 C CA . LYS A 1 85 ? -3.692 5.442 -5.153 1.00 86.12 85 LYS A CA 1
ATOM 616 C C . LYS A 1 85 ? -3.654 6.365 -6.373 1.00 86.12 85 LYS A C 1
ATOM 618 O O . LYS A 1 85 ? -2.962 6.074 -7.341 1.00 86.12 85 LYS A O 1
ATOM 623 N N . ALA A 1 86 ? -4.314 7.520 -6.297 1.00 84.62 86 ALA A N 1
ATOM 624 C CA . ALA A 1 86 ? -4.302 8.512 -7.371 1.00 84.62 86 ALA A CA 1
ATOM 625 C C . ALA A 1 86 ? -2.906 9.107 -7.655 1.00 84.62 86 ALA A C 1
ATOM 627 O O . ALA A 1 86 ? -2.661 9.611 -8.753 1.00 84.62 86 ALA A O 1
ATOM 628 N N . GLN A 1 87 ? -1.995 9.090 -6.677 1.00 81.38 87 GLN A N 1
ATOM 629 C CA . GLN A 1 87 ? -0.593 9.473 -6.865 1.00 81.38 87 GLN A CA 1
ATOM 630 C C . GLN A 1 87 ? 0.237 8.297 -7.385 1.00 81.38 87 GLN A C 1
ATOM 632 O O . GLN A 1 87 ? 0.995 8.463 -8.336 1.00 81.38 87 GLN A O 1
ATOM 637 N N . ALA A 1 88 ? 0.039 7.109 -6.818 1.00 80.12 88 ALA A N 1
ATOM 638 C CA . ALA A 1 88 ? 0.694 5.868 -7.208 1.00 80.12 88 ALA A CA 1
ATOM 639 C C . ALA A 1 88 ? 0.439 5.507 -8.680 1.00 80.12 88 ALA A C 1
ATOM 641 O O . ALA A 1 88 ? 1.382 5.167 -9.389 1.00 80.12 88 ALA A O 1
ATOM 642 N N . ASP A 1 89 ? -0.791 5.665 -9.174 1.00 77.38 89 ASP A N 1
ATOM 643 C CA . ASP A 1 89 ? -1.127 5.419 -10.583 1.00 77.38 89 ASP A CA 1
ATOM 644 C C . ASP A 1 89 ? -0.324 6.328 -11.530 1.00 77.38 89 ASP A C 1
ATOM 646 O O . ASP A 1 89 ? 0.069 5.894 -12.609 1.00 77.38 89 ASP A O 1
ATOM 650 N N . LYS A 1 90 ? 0.004 7.561 -11.120 1.00 74.31 90 LYS A N 1
ATOM 651 C CA . LYS A 1 90 ? 0.836 8.487 -11.915 1.00 74.31 90 LYS A CA 1
ATOM 652 C C . LYS A 1 90 ? 2.315 8.099 -11.943 1.00 74.31 90 LYS A C 1
ATOM 654 O O . LYS A 1 90 ? 3.036 8.566 -12.817 1.00 74.31 90 LYS A O 1
ATOM 659 N N . VAL A 1 91 ? 2.761 7.304 -10.972 1.00 71.44 91 VAL A N 1
ATOM 660 C CA . VAL A 1 91 ? 4.148 6.838 -10.835 1.00 71.44 91 VAL A CA 1
ATOM 661 C C . VAL A 1 91 ? 4.334 5.467 -11.490 1.00 71.44 91 VAL A C 1
ATOM 663 O O . VAL A 1 91 ? 5.355 5.219 -12.126 1.00 71.44 91 VAL A O 1
ATOM 666 N N . ALA A 1 92 ? 3.352 4.575 -11.336 1.00 63.22 92 ALA A N 1
ATOM 667 C CA . ALA A 1 92 ? 3.382 3.210 -11.855 1.00 63.22 92 ALA A CA 1
ATOM 668 C C . ALA A 1 92 ? 3.044 3.127 -13.350 1.00 63.22 92 ALA A C 1
ATOM 670 O O . ALA A 1 92 ? 3.527 2.223 -14.032 1.00 63.22 92 ALA A O 1
ATOM 671 N N . LEU A 1 93 ? 2.243 4.061 -13.876 1.00 55.19 93 LEU A N 1
ATOM 672 C CA . LEU A 1 93 ? 2.154 4.276 -15.314 1.00 55.19 93 LEU A CA 1
ATOM 673 C C . LEU A 1 93 ? 3.414 5.040 -15.737 1.00 55.19 93 LEU A C 1
ATOM 675 O O . LEU A 1 93 ? 3.507 6.232 -15.436 1.00 55.19 93 LEU A O 1
ATOM 679 N N . PRO A 1 94 ? 4.370 4.433 -16.468 1.00 46.69 94 PRO A N 1
ATOM 680 C CA . PRO A 1 94 ? 5.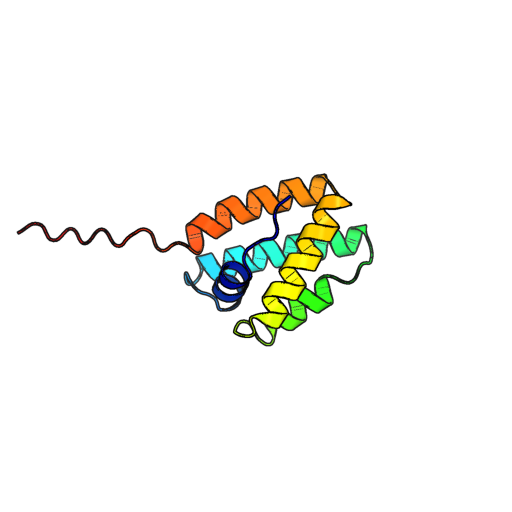201 5.266 -17.315 1.00 46.69 94 PRO A CA 1
ATOM 681 C C . PRO A 1 94 ? 4.221 6.056 -18.184 1.00 46.69 94 PRO A C 1
ATOM 683 O O . PRO A 1 94 ? 3.328 5.468 -18.806 1.00 46.69 94 PRO A O 1
ATOM 686 N N . ALA A 1 95 ? 4.343 7.386 -18.191 1.00 44.06 95 ALA A N 1
ATOM 687 C CA . ALA A 1 95 ? 3.739 8.180 -19.250 1.00 44.06 95 ALA A CA 1
ATOM 688 C C . ALA A 1 95 ? 3.998 7.431 -20.569 1.00 44.06 95 ALA A C 1
ATOM 690 O O . ALA A 1 95 ? 5.125 6.947 -20.740 1.00 44.06 95 ALA A O 1
ATOM 691 N N . PRO A 1 96 ? 2.997 7.241 -21.453 1.00 41.03 96 PRO A N 1
ATOM 692 C CA . PRO A 1 96 ? 3.279 6.654 -22.750 1.00 41.03 96 PRO A CA 1
ATOM 693 C C . PRO A 1 96 ? 4.432 7.460 -23.328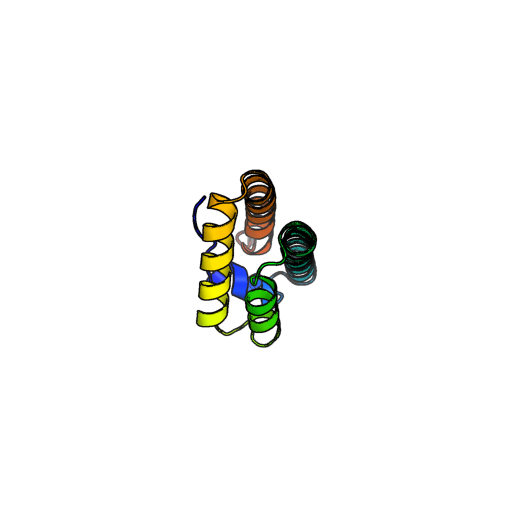 1.00 41.03 96 PRO A C 1
ATOM 695 O O . PRO A 1 96 ? 4.332 8.682 -23.426 1.00 41.03 96 PRO A O 1
ATOM 698 N N . ASP A 1 97 ? 5.541 6.765 -23.569 1.00 45.22 97 ASP A N 1
ATOM 699 C CA . ASP A 1 97 ? 6.755 7.271 -24.182 1.00 45.22 97 ASP A CA 1
ATOM 700 C C . ASP A 1 97 ? 6.309 8.024 -25.439 1.00 45.22 97 ASP A C 1
ATOM 702 O O . ASP A 1 97 ? 5.995 7.415 -26.467 1.00 45.22 97 ASP A O 1
ATOM 706 N N . VAL A 1 98 ? 6.155 9.350 -25.329 1.00 52.94 98 VAL A N 1
ATOM 707 C CA . VAL A 1 98 ? 6.006 10.217 -26.489 1.00 52.94 98 VAL A CA 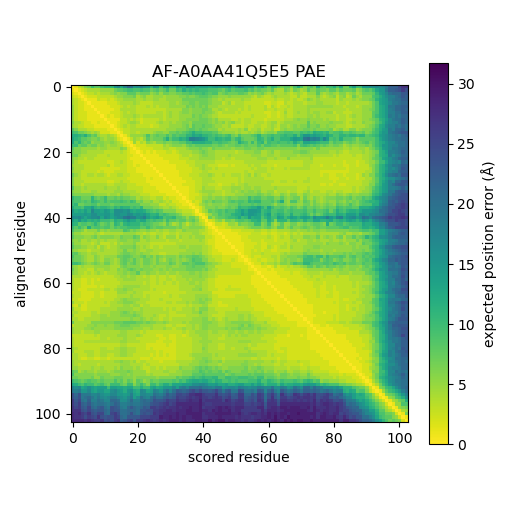1
ATOM 708 C C . VAL A 1 98 ? 7.396 10.225 -27.086 1.00 52.94 98 VAL A C 1
ATOM 710 O O . VAL A 1 98 ? 8.225 11.096 -26.830 1.00 52.94 98 VAL A O 1
ATOM 713 N N . ARG A 1 99 ? 7.653 9.174 -27.862 1.00 42.66 99 ARG A N 1
ATOM 714 C CA . ARG A 1 99 ? 8.599 9.199 -28.955 1.00 42.66 99 ARG A CA 1
ATOM 715 C C . ARG A 1 99 ? 8.125 10.309 -29.877 1.00 42.66 99 ARG A C 1
ATOM 717 O O . ARG A 1 99 ? 7.400 10.054 -30.838 1.00 42.66 99 ARG A O 1
ATOM 724 N N . ASP A 1 100 ? 8.547 11.535 -29.593 1.00 40.47 100 ASP A N 1
ATOM 725 C CA . ASP A 1 100 ? 8.677 12.575 -30.605 1.00 40.47 100 ASP A CA 1
ATOM 726 C C . ASP A 1 100 ? 9.793 12.140 -31.566 1.00 40.47 100 ASP A C 1
ATOM 728 O O . ASP A 1 100 ? 10.912 12.641 -31.588 1.00 40.47 100 ASP A O 1
ATOM 732 N N . THR A 1 101 ? 9.475 11.117 -32.355 1.00 48.81 101 THR A N 1
ATOM 733 C CA . THR A 1 101 ? 10.008 10.929 -33.694 1.00 48.81 101 THR A CA 1
ATOM 734 C C . THR A 1 101 ? 9.148 11.793 -34.602 1.00 48.81 101 THR A C 1
ATOM 736 O O . THR A 1 101 ? 8.130 11.336 -35.120 1.00 48.81 101 THR A O 1
ATOM 739 N N . VAL A 1 102 ? 9.551 13.046 -34.792 1.00 49.91 102 VAL A N 1
ATOM 740 C CA . VAL A 1 102 ? 9.214 13.775 -36.012 1.00 49.91 102 VAL A CA 1
ATOM 741 C C . VAL A 1 102 ? 10.521 14.151 -36.699 1.00 49.91 102 VAL A C 1
ATOM 743 O O . VAL A 1 102 ? 11.484 14.559 -36.051 1.00 49.91 102 VAL A O 1
ATOM 746 N N . ALA A 1 103 ? 10.532 13.834 -37.989 1.00 46.53 103 ALA A N 1
ATOM 747 C CA . ALA A 1 103 ? 11.658 13.787 -38.908 1.00 46.53 103 ALA A CA 1
ATOM 748 C C . ALA A 1 103 ? 12.254 15.157 -39.250 1.00 46.53 103 ALA A C 1
ATOM 750 O O . ALA A 1 103 ? 11.536 16.173 -39.106 1.00 46.53 103 ALA A O 1
#

Mean predicted aligned error: 7.7 Å